Protein 1XJC (pdb70)

Radius of gyration: 16.51 Å; Cα contacts (8 Å, |Δi|>4): 210; chains: 1; bounding box: 42×34×47 Å

Solvent-accessible surface area: 9040 Å² total

B-factor: mean 29.48, std 10.53, range [14.54, 66.8]

Secondary structure (DSSP, 8-state):
-EEEEE--TTSSTTT--HHHHHHHHTT--EEEEE----SEEEEEETTEEEEEE--S---HHHHHHHHGGG--SEEEEE--TTS-S-EEEEESSHHHHHHHTTSTTEEEEEESS---S--SS-EEETT-HHHHHHH--TTTT-

InterPro domains:
  IPR004435 Molybdopterin-guanine dinucleotide biosynthesis protein B (MobB) domain [PF03205] (7-136)
  IPR004435 Molybdopterin-guanine dinucleotide biosynthesis protein B (MobB) domain [TIGR00176] (6-138)
  IPR027417 P-loop containing nucleoside triphosphate hydrolase [G3DSA:3.40.50.300] (1-169)
  IPR027417 P-loop containing nucleoside triphosphate hydrolase [SSF52540] (5-165)
  IPR052539 Molybdopterin-guanine dinucleotide biosynthesis adapter [PTHR40072] (4-166)

Foldseek 3Di:
DEEEEEFDPPLLSVVCVVLVVVCVVVVFAEAEEEDDVDQKDWDDDDPDIDIDHDDVDDDVVNVVVVCVVVPGLYYYYYDPQQDAHAYEYGYADLVRCVVNVPTHNDAEYEYCDDYDDDDPHHYHHSVVCVPVSVVVVVSVVD

Organism: Geobacillus stearothermophilus (NCBI:txid1422)

Structure (mmCIF, N/CA/C/O backbone):
data_1XJC
#
_entry.id   1XJC
#
_cell.length_a   92.889
_cell.length_b   92.889
_cell.length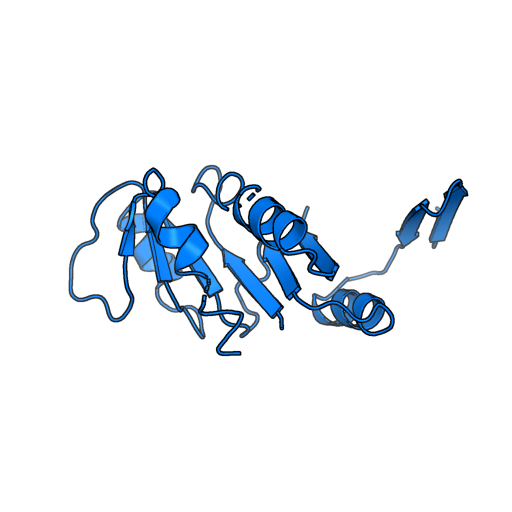_c   39.107
_cell.angle_alpha   90.00
_cell.angle_beta   90.00
_cell.angle_gamma   120.00
#
_symmetry.space_group_name_H-M   'P 3 2 1'
#
loop_
_entity.id
_entity.type
_entity.pdbx_description
1 polymer 'MobB protein homolog'
2 water water
#
loop_
_atom_site.group_PDB
_atom_site.id
_atom_site.type_symbol
_atom_site.label_atom_id
_atom_site.label_alt_id
_atom_site.label_comp_id
_atom_site.label_asym_id
_atom_site.label_entity_id
_atom_site.label_seq_id
_atom_site.pdbx_PDB_ins_code
_atom_site.Cartn_x
_atom_site.Cartn_y
_atom_site.Cartn_z
_atom_site.occupancy
_atom_site.B_iso_or_equiv
_atom_site.auth_seq_id
_atom_site.auth_comp_id
_atom_site.auth_asym_id
_atom_site.auth_atom_id
_atom_site.pdbx_PDB_model_num
ATOM 9 N N . ASN A 1 5 ? 22.053 70.547 5.917 1.00 40.01 2 ASN A N 1
ATOM 10 C CA . ASN A 1 5 ? 20.865 70.483 6.746 1.00 35.79 2 ASN A CA 1
ATOM 11 C C . ASN A 1 5 ? 20.819 69.050 7.295 1.00 32.52 2 ASN A C 1
ATOM 12 O O . ASN A 1 5 ? 20.234 68.164 6.682 1.00 32.09 2 ASN A O 1
ATOM 17 N N . VAL A 1 6 ? 21.444 68.837 8.448 1.00 28.95 3 VAL A N 1
ATOM 18 C CA . VAL A 1 6 ? 21.516 67.513 9.070 1.00 25.74 3 VAL A CA 1
ATOM 19 C C . VAL A 1 6 ? 20.516 67.342 10.203 1.00 24.70 3 VAL A C 1
ATOM 20 O O . VAL A 1 6 ? 20.448 68.182 11.085 1.00 24.88 3 VAL A O 1
ATOM 24 N N . TRP A 1 7 ? 19.750 66.253 10.178 1.00 22.99 4 TRP A N 1
ATOM 25 C CA . TRP A 1 7 ? 18.786 65.970 11.237 1.00 21.37 4 TRP A CA 1
ATOM 26 C C . TRP A 1 7 ? 18.992 64.552 11.749 1.00 20.70 4 TRP A C 1
ATOM 27 O O . TRP A 1 7 ? 19.289 63.649 10.977 1.00 20.77 4 TRP A O 1
ATOM 38 N N . GLN A 1 8 ? 18.809 64.353 13.049 1.00 18.98 5 GLN A N 1
ATOM 39 C CA . GLN A 1 8 ? 18.985 63.037 13.620 1.00 19.00 5 GLN A CA 1
ATOM 40 C C . GLN A 1 8 ? 17.685 62.387 14.064 1.00 19.27 5 GLN A C 1
ATOM 41 O O . GLN A 1 8 ? 16.725 63.054 14.470 1.00 19.47 5 GLN A O 1
ATOM 47 N N . VAL A 1 9 ? 17.673 61.066 13.989 1.00 19.22 6 VAL A N 1
ATOM 48 C CA . VAL A 1 9 ? 16.536 60.271 14.413 1.00 18.67 6 VAL A CA 1
ATOM 49 C C . VAL A 1 9 ? 17.135 59.346 15.462 1.00 19.85 6 VAL A C 1
ATOM 50 O O . VAL A 1 9 ? 18.006 58.525 15.153 1.00 20.07 6 VAL A O 1
ATOM 54 N N . VAL A 1 10 ? 16.711 59.506 16.713 1.00 20.99 7 VAL A N 1
ATOM 55 C CA . VAL A 1 10 ? 17.241 58.681 17.797 1.00 21.87 7 VAL A CA 1
ATOM 56 C C . VAL A 1 10 ? 16.155 57.899 18.533 1.00 22.42 7 VAL A C 1
ATOM 57 O O . VAL A 1 10 ? 15.013 58.365 18.669 1.00 22.98 7 VAL A O 1
ATOM 61 N N . GLY A 1 11 ? 16.521 56.711 19.009 1.00 22.17 8 GLY A N 1
ATOM 62 C CA . GLY A 1 11 ? 15.585 55.872 19.730 1.00 21.90 8 GLY A CA 1
ATOM 63 C C . GLY A 1 11 ? 16.111 54.453 19.863 1.00 22.90 8 GLY A C 1
ATOM 64 O O . GLY A 1 11 ? 17.034 54.041 19.139 1.00 22.54 8 GLY A O 1
ATOM 65 N N . TYR A 1 12 ? 15.522 53.700 20.785 1.00 22.99 9 TYR A N 1
ATOM 66 C CA . TYR A 1 12 ? 15.931 52.325 21.018 1.00 23.56 9 TYR A CA 1
ATOM 67 C C . TYR A 1 12 ? 15.329 51.386 19.972 1.00 23.44 9 TYR A C 1
ATOM 68 O O . TYR A 1 12 ? 14.600 51.824 19.072 1.00 21.51 9 TYR A O 1
ATOM 77 N N . LYS A 1 13 ? 15.654 50.102 20.082 1.00 25.14 10 LYS A N 1
ATOM 78 C CA . LYS A 1 13 ? 15.157 49.085 19.147 1.00 26.50 10 LYS A CA 1
ATOM 79 C C . LYS A 1 13 ? 13.630 49.083 19.067 1.00 24.99 10 LYS A C 1
ATOM 80 O O . LYS A 1 13 ? 12.960 49.188 20.087 1.00 23.84 10 LYS A O 1
ATOM 86 N N . HIS A 1 14 ? 13.100 48.992 17.847 1.00 24.67 11 HIS A N 1
ATOM 87 C CA . HIS A 1 14 ? 11.647 48.963 17.606 1.00 23.53 11 HIS A CA 1
ATOM 88 C C . HIS A 1 14 ? 10.909 50.184 18.155 1.00 23.11 11 HIS A C 1
ATOM 89 O O . HIS A 1 14 ? 9.727 50.100 18.473 1.00 24.86 11 HIS A O 1
ATOM 96 N N . SER A 1 15 ? 11.601 51.314 18.279 1.00 22.27 12 SER A N 1
ATOM 97 C CA . SER A 1 15 ? 10.967 52.529 18.770 1.00 20.92 12 SER A CA 1
ATOM 98 C C . SER A 1 15 ? 10.115 53.190 17.679 1.00 21.82 12 SER A C 1
ATOM 99 O O . SER A 1 15 ? 9.225 53.994 17.975 1.00 22.72 12 SER A O 1
ATOM 102 N N . GLY A 1 16 ? 10.394 52.844 16.423 1.00 21.42 13 GLY A N 1
ATOM 103 C CA . GLY A 1 16 ? 9.676 53.420 15.292 1.00 19.99 13 GLY A CA 1
ATOM 104 C C . GLY A 1 16 ? 10.573 54.247 14.370 1.00 20.66 13 GLY A C 1
ATOM 105 O O . GLY A 1 16 ? 10.101 54.854 13.392 1.00 19.61 13 GLY A O 1
ATOM 106 N N . LYS A 1 17 ? 11.875 54.277 14.653 1.00 21.72 14 LYS A N 1
ATOM 107 C CA . LYS A 1 17 ? 12.778 55.045 13.808 1.00 23.12 14 LYS A CA 1
ATOM 108 C C . LYS A 1 17 ? 12.817 54.567 12.353 1.00 22.54 14 LYS A C 1
ATOM 109 O O . LYS A 1 17 ? 13.049 55.375 11.458 1.00 22.26 14 LYS A O 1
ATOM 115 N N . THR A 1 18 ? 12.581 53.274 12.110 1.00 21.61 15 THR A N 1
ATOM 116 C CA . THR A 1 18 ? 12.558 52.750 10.740 1.00 21.99 15 THR A CA 1
ATOM 117 C C . THR A 1 18 ? 11.378 53.365 9.968 1.00 21.54 15 THR A C 1
ATOM 118 O O . THR A 1 18 ? 11.495 53.761 8.811 1.00 22.28 15 THR A O 1
ATOM 122 N N . THR A 1 19 ? 10.224 53.421 10.614 1.00 21.82 16 THR A N 1
ATOM 123 C CA . THR A 1 19 ? 9.050 54.016 10.003 1.00 21.38 16 THR A CA 1
ATOM 124 C C . THR A 1 19 ? 9.334 55.490 9.690 1.00 20.67 16 THR A C 1
ATOM 125 O O . THR A 1 19 ? 9.126 55.931 8.565 1.00 20.28 16 THR A O 1
ATOM 129 N N . LEU A 1 20 ? 9.831 56.244 10.671 1.00 20.23 17 LEU A N 1
ATOM 130 C CA . LEU A 1 20 ? 10.140 57.658 10.438 1.00 20.10 17 LEU A CA 1
ATOM 131 C C . LEU A 1 20 ? 11.166 57.862 9.320 1.00 20.24 17 LEU A C 1
ATOM 132 O O . LEU A 1 20 ? 10.938 58.659 8.413 1.00 20.11 17 LEU A O 1
ATOM 145 N N . GLU A 1 22 ? 12.006 55.928 6.814 1.00 21.92 19 GLU A N 1
ATOM 146 C CA . GLU A 1 22 ? 11.438 55.597 5.516 1.00 23.30 19 GLU A CA 1
ATOM 147 C C . GLU A 1 22 ? 10.482 56.641 4.978 1.00 22.50 19 GLU A C 1
ATOM 148 O O . GLU A 1 22 ? 10.587 57.061 3.823 1.00 20.98 19 GLU A O 1
ATOM 154 N N . LYS A 1 23 ? 9.550 57.071 5.816 1.00 20.97 20 LYS A N 1
ATOM 155 C CA . LYS A 1 23 ? 8.572 58.049 5.379 1.00 19.51 20 LYS A CA 1
ATOM 156 C C . LYS A 1 23 ? 9.182 59.414 5.150 1.00 18.44 20 LYS A C 1
ATOM 157 O O . LYS A 1 23 ? 8.797 60.116 4.218 1.00 18.70 20 LYS A O 1
ATOM 163 N N . TRP A 1 24 ? 10.132 59.798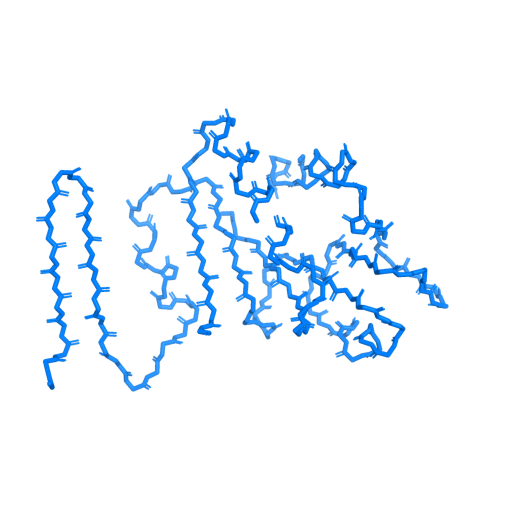 5.998 1.00 17.21 21 TRP A N 1
ATOM 164 C CA . TRP A 1 24 ? 10.762 61.107 5.868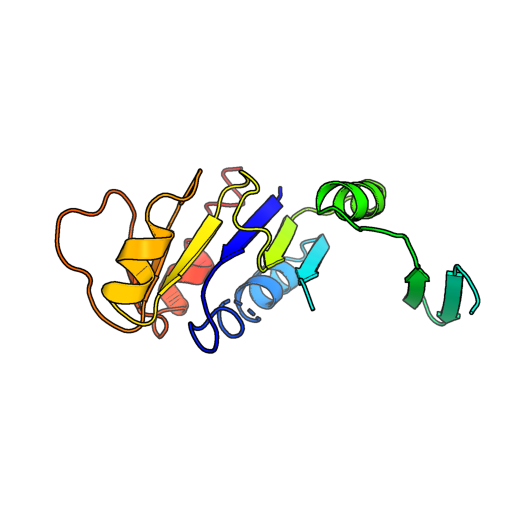 1.00 16.67 21 TRP A CA 1
ATOM 165 C C . TRP A 1 24 ? 11.602 61.128 4.591 1.00 17.05 21 TRP A C 1
ATOM 166 O O . TRP A 1 24 ? 11.512 62.069 3.813 1.00 16.86 21 TRP A O 1
ATOM 177 N N . VAL A 1 25 ? 12.423 60.098 4.373 1.00 16.83 22 VAL A N 1
ATOM 178 C CA . VAL A 1 25 ? 13.227 60.038 3.145 1.00 16.45 22 VAL A CA 1
ATOM 179 C C . VAL A 1 25 ? 12.311 60.100 1.907 1.00 18.34 22 VAL A C 1
ATOM 180 O O . VAL A 1 25 ? 12.579 60.854 0.974 1.00 20.37 22 VAL A O 1
ATOM 184 N N . ALA A 1 26 ? 11.223 59.327 1.907 1.00 18.48 23 ALA A N 1
ATOM 185 C CA . ALA A 1 26 ? 10.293 59.308 0.770 1.00 19.10 23 ALA A CA 1
ATOM 186 C C . ALA A 1 26 ? 9.672 60.682 0.466 1.00 19.88 23 ALA A C 1
ATOM 187 O O . ALA A 1 26 ? 9.560 61.077 -0.702 1.00 20.04 23 ALA A O 1
ATOM 189 N N . ALA A 1 27 ? 9.272 61.413 1.505 1.00 19.52 24 ALA A N 1
ATOM 190 C CA . ALA A 1 27 ? 8.672 62.729 1.294 1.00 18.17 24 ALA A CA 1
ATOM 191 C C . ALA A 1 27 ? 9.742 63.651 0.726 1.00 20.04 24 ALA A C 1
ATOM 192 O O . ALA A 1 27 ? 9.478 64.418 -0.202 1.00 21.65 24 ALA A O 1
ATOM 194 N N . ALA A 1 28 ? 10.956 63.578 1.278 1.00 19.86 25 ALA A N 1
ATOM 195 C CA . ALA A 1 28 ? 12.038 64.439 0.781 1.00 20.80 25 ALA A CA 1
ATOM 196 C C . ALA A 1 28 ? 12.315 64.112 -0.694 1.00 21.70 25 ALA A C 1
ATOM 197 O O . ALA A 1 28 ? 12.472 65.014 -1.514 1.00 21.49 25 ALA A O 1
ATOM 199 N N . VAL A 1 29 ? 12.380 62.820 -1.026 1.00 22.65 26 VAL A N 1
ATOM 200 C CA . VAL A 1 29 ? 12.631 62.416 -2.417 1.00 22.05 26 VAL A CA 1
ATOM 201 C C . VAL A 1 29 ? 11.527 62.930 -3.341 1.00 23.34 26 VAL A C 1
ATOM 202 O O . VAL A 1 29 ? 11.806 63.483 -4.413 1.00 24.35 26 VAL A O 1
ATOM 206 N N . ARG A 1 30 ? 10.273 62.762 -2.933 1.00 25.13 27 ARG A N 1
ATOM 207 C CA . ARG A 1 30 ? 9.146 63.239 -3.745 1.00 27.33 27 ARG A CA 1
ATOM 208 C C . ARG A 1 30 ? 9.235 64.732 -4.029 1.00 26.81 27 ARG A C 1
ATOM 209 O O . ARG A 1 30 ? 8.833 65.179 -5.091 1.00 27.49 27 ARG A O 1
ATOM 217 N N . GLU A 1 31 ? 9.723 65.504 -3.064 1.00 27.14 28 GLU A N 1
ATOM 218 C CA . GLU A 1 31 ? 9.866 66.947 -3.243 1.00 28.22 28 GLU A CA 1
ATOM 219 C C . GLU A 1 31 ? 11.040 67.227 -4.162 1.00 26.82 28 GLU A C 1
ATOM 220 O O . GLU A 1 31 ? 11.324 68.382 -4.463 1.00 26.83 28 GLU A O 1
ATOM 226 N N . GLY A 1 32 ? 11.730 66.167 -4.589 1.00 25.66 29 GLY A N 1
ATOM 227 C CA . GLY A 1 32 ? 12.878 66.339 -5.460 1.00 24.37 29 GLY A CA 1
ATOM 228 C C . GLY A 1 32 ? 14.173 66.731 -4.754 1.00 24.70 29 GLY A C 1
ATOM 229 O O . GLY A 1 32 ? 15.130 67.146 -5.408 1.00 25.16 29 GLY A O 1
ATOM 230 N N . TRP A 1 33 ? 14.225 66.599 -3.432 1.00 24.26 30 TRP A N 1
ATOM 231 C CA . TRP A 1 33 ? 15.440 66.952 -2.698 1.00 24.33 30 TRP A CA 1
ATOM 232 C C . TRP A 1 33 ? 16.563 65.919 -2.894 1.00 24.38 30 TRP A C 1
ATOM 233 O O . TRP A 1 33 ? 16.306 64.749 -3.214 1.00 23.41 30 TRP A O 1
ATOM 244 N N . ARG A 1 34 ? 17.803 66.374 -2.711 1.00 23.55 31 ARG A N 1
ATOM 245 C CA . ARG A 1 34 ? 18.985 65.517 -2.800 1.00 23.11 31 ARG A CA 1
ATOM 246 C C . ARG A 1 34 ? 19.182 65.096 -1.342 1.00 23.34 31 ARG A C 1
ATOM 247 O O . ARG A 1 34 ? 19.547 65.921 -0.488 1.00 23.06 31 ARG A O 1
ATOM 255 N N . VAL A 1 35 ? 18.925 63.818 -1.061 1.00 22.05 32 VAL A N 1
ATOM 256 C CA . VAL A 1 35 ? 18.993 63.300 0.308 1.00 20.27 32 VAL A CA 1
ATOM 257 C C . VAL A 1 35 ? 20.120 62.318 0.582 1.00 20.78 32 VAL A C 1
ATOM 258 O O . VAL A 1 35 ? 20.504 61.535 -0.297 1.00 20.16 32 VAL A O 1
ATOM 262 N N . GLY A 1 36 ? 20.640 62.365 1.806 1.00 20.55 33 GLY A N 1
ATOM 263 C CA . GLY A 1 36 ? 21.671 61.429 2.217 1.00 20.80 33 GLY A CA 1
ATOM 264 C C . GLY A 1 36 ? 21.220 60.822 3.536 1.00 21.82 33 GLY A C 1
ATOM 265 O O . GLY A 1 36 ? 20.511 61.486 4.288 1.00 22.31 33 GLY A O 1
ATOM 266 N N . THR A 1 37 ? 21.559 59.563 3.812 1.00 22.18 34 THR A N 1
ATOM 267 C CA . THR A 1 37 ? 21.210 58.974 5.106 1.00 23.18 34 THR A CA 1
ATOM 268 C C . THR A 1 37 ? 22.451 58.316 5.696 1.00 24.13 34 THR A C 1
ATOM 269 O O . THR A 1 37 ? 23.336 57.890 4.957 1.00 23.65 34 THR A O 1
ATOM 273 N N . VAL A 1 38 ? 22.511 58.263 7.025 1.00 24.80 35 VAL A N 1
ATOM 274 C CA . VAL A 1 38 ? 23.616 57.630 7.754 1.00 25.26 35 VAL A CA 1
ATOM 275 C C . VAL A 1 38 ? 22.976 56.814 8.874 1.00 27.54 35 VAL A C 1
ATOM 276 O O . VAL A 1 38 ? 22.109 57.310 9.607 1.00 26.91 35 VAL A O 1
ATOM 280 N N . LYS A 1 39 ? 23.368 55.551 8.986 1.00 31.06 36 LYS A N 1
ATOM 281 C CA . LYS A 1 39 ? 22.845 54.678 10.032 1.00 36.12 36 LYS A CA 1
ATOM 282 C C . LYS A 1 39 ? 24.010 53.943 10.677 1.00 39.49 36 LYS A C 1
ATOM 283 O O . LYS A 1 39 ? 24.918 53.465 9.982 1.00 38.67 36 LYS A O 1
ATOM 289 N N . HIS A 1 40 ? 23.981 53.855 12.003 1.00 44.61 37 HIS A N 1
ATOM 290 C CA . HIS A 1 40 ? 25.017 53.150 12.738 1.00 49.98 37 HIS A CA 1
ATOM 291 C C . HIS A 1 40 ? 24.582 51.685 12.819 1.00 52.50 37 HIS A C 1
ATOM 292 O O . HIS A 1 40 ? 23.597 51.357 13.478 1.00 53.38 37 HIS A O 1
ATOM 299 N N . HIS A 1 41 ? 25.329 50.829 12.119 1.00 56.14 38 HIS A N 1
ATOM 300 C CA . HIS A 1 41 ? 25.098 49.383 11.999 1.00 58.42 38 HIS A CA 1
ATOM 301 C C . HIS A 1 41 ? 23.919 48.787 12.739 1.00 59.29 38 HIS A C 1
ATOM 302 O O . HIS A 1 41 ? 23.563 47.632 12.492 1.00 59.94 38 HIS A O 1
ATOM 309 N N . GLY A 1 62 ? 41.099 41.620 3.777 1.00 29.16 59 GLY A N 1
ATOM 310 C CA . GLY A 1 62 ? 41.897 42.559 4.546 1.00 28.82 59 GLY A CA 1
ATOM 311 C C . GLY A 1 62 ? 42.229 43.858 3.828 1.00 28.68 59 GLY A C 1
ATOM 312 O O . GLY A 1 62 ? 43.071 44.642 4.285 1.00 29.74 59 GLY A O 1
ATOM 313 N N . ALA A 1 63 ? 41.590 44.093 2.690 1.00 27.81 60 ALA A N 1
ATOM 314 C CA . ALA A 1 63 ? 41.818 45.334 1.958 1.00 27.25 60 ALA A CA 1
ATOM 315 C C . ALA A 1 63 ? 41.291 46.483 2.816 1.00 26.80 60 ALA A C 1
ATOM 316 O O . ALA A 1 63 ? 40.341 46.304 3.575 1.00 28.49 60 ALA A O 1
ATOM 318 N N . VAL A 1 64 ? 41.908 47.652 2.708 1.00 26.07 61 VAL A N 1
ATOM 319 C CA . VAL A 1 64 ? 41.461 48.817 3.465 1.00 26.00 61 VAL A CA 1
ATOM 320 C C . VAL A 1 64 ? 40.224 49.425 2.793 1.00 25.95 61 VAL A C 1
ATOM 321 O O . VAL A 1 64 ? 39.319 49.925 3.475 1.00 25.25 61 VAL A O 1
ATOM 325 N N . ALA A 1 65 ? 40.179 49.360 1.461 1.00 25.59 62 ALA A N 1
ATOM 326 C CA . ALA A 1 65 ? 39.059 49.921 0.700 1.00 23.97 62 ALA A CA 1
ATOM 327 C C . ALA A 1 65 ? 38.688 49.128 -0.547 1.00 24.50 62 ALA A C 1
ATOM 328 O O . ALA A 1 65 ? 39.567 48.666 -1.296 1.00 25.30 62 ALA A O 1
ATOM 330 N N . THR A 1 66 ? 37.386 48.958 -0.766 1.00 23.17 63 THR A N 1
ATOM 331 C CA . THR A 1 66 ? 36.914 48.289 -1.967 1.00 23.13 63 THR A CA 1
ATOM 332 C C . THR A 1 66 ? 35.802 49.159 -2.552 1.00 23.60 63 THR A C 1
ATOM 333 O O . THR A 1 66 ? 35.071 49.845 -1.819 1.00 23.57 63 THR A O 1
ATOM 337 N N . ALA A 1 67 ? 35.685 49.148 -3.871 1.00 23.57 64 ALA A N 1
ATOM 338 C CA . ALA A 1 67 ? 34.667 49.931 -4.543 1.00 23.97 64 ALA A CA 1
ATOM 339 C C . ALA A 1 67 ? 34.227 49.198 -5.793 1.00 25.36 64 ALA A C 1
ATOM 340 O O . ALA A 1 67 ? 35.056 48.678 -6.562 1.00 25.46 64 ALA A O 1
ATOM 342 N N . VAL A 1 68 ? 32.918 49.136 -5.982 1.00 26.71 65 VAL A N 1
ATOM 343 C CA . VAL A 1 68 ? 32.342 48.509 -7.161 1.00 28.22 65 VAL A CA 1
ATOM 344 C C . VAL A 1 68 ? 31.472 49.598 -7.755 1.00 30.19 65 VAL A C 1
ATOM 345 O O . VAL A 1 68 ? 30.634 50.171 -7.046 1.00 30.81 65 VAL A O 1
ATOM 349 N N . GLU A 1 69 ? 31.665 49.894 -9.037 1.00 31.73 66 GLU A N 1
ATOM 350 C CA . GLU A 1 69 ? 30.910 50.955 -9.686 1.00 35.49 66 GLU A CA 1
ATOM 351 C C . GLU A 1 69 ? 30.204 50.513 -10.962 1.00 36.79 66 GLU A C 1
ATOM 352 O O . GLU A 1 69 ? 30.738 49.720 -11.741 1.00 36.11 66 GLU A O 1
ATOM 358 N N . GLY A 1 70 ? 29.004 51.050 -11.164 1.00 37.88 67 GLY A N 1
ATOM 359 C CA . GLY A 1 70 ? 28.240 50.736 -12.351 1.00 39.24 67 GLY A CA 1
ATOM 360 C C . GLY A 1 70 ? 26.943 51.516 -12.421 1.00 41.14 67 GLY A C 1
ATOM 361 O O . GLY A 1 70 ? 26.254 51.686 -11.410 1.00 41.38 67 GLY A O 1
ATOM 362 N N . ASP A 1 71 ? 26.626 52.026 -13.608 1.00 42.82 68 ASP A N 1
ATOM 363 C CA . ASP A 1 71 ? 25.375 52.754 -13.831 1.00 43.13 68 ASP A CA 1
ATOM 364 C C . ASP A 1 71 ? 25.136 53.981 -12.939 1.00 40.38 68 ASP A C 1
ATOM 365 O O . ASP A 1 71 ? 23.993 54.266 -12.599 1.00 40.95 68 ASP A O 1
ATOM 370 N N . GLY A 1 72 ? 26.182 54.709 -12.561 1.00 36.86 69 GLY A N 1
ATOM 371 C CA . GLY A 1 72 ? 25.975 55.872 -11.709 1.00 33.40 69 GLY A CA 1
ATOM 372 C C . GLY A 1 72 ? 25.983 55.547 -10.219 1.00 31.10 69 GLY A C 1
ATOM 373 O O . GLY A 1 72 ? 26.018 56.440 -9.365 1.00 29.51 69 GLY A O 1
ATOM 374 N N . LEU A 1 73 ? 25.956 54.259 -9.902 1.00 30.15 70 LEU A N 1
ATOM 375 C CA . LEU A 1 73 ? 25.978 53.824 -8.510 1.00 30.50 70 LEU A CA 1
ATOM 376 C C . LEU A 1 73 ? 27.364 53.354 -8.060 1.00 28.95 70 LEU A C 1
ATOM 377 O O . LEU A 1 73 ? 27.895 52.396 -8.606 1.00 29.37 70 LEU A O 1
ATOM 382 N N . LEU A 1 74 ? 27.943 54.033 -7.069 1.00 26.83 71 LEU A N 1
ATOM 383 C CA . LEU A 1 74 ? 29.254 53.647 -6.544 1.00 23.89 71 LEU A CA 1
ATOM 384 C C . LEU A 1 74 ? 29.073 53.033 -5.165 1.00 24.72 71 LEU A C 1
ATOM 385 O O . LEU A 1 74 ? 28.536 53.663 -4.251 1.00 24.75 71 LEU A O 1
ATOM 390 N N . GLN A 1 75 ? 29.509 51.790 -5.027 1.00 25.83 72 GLN A N 1
ATOM 391 C CA . GLN A 1 75 ? 29.425 51.078 -3.764 1.00 27.26 72 GLN A CA 1
ATOM 392 C C . GLN A 1 75 ? 30.823 51.030 -3.148 1.00 27.27 72 GLN A C 1
ATOM 393 O O . GLN A 1 75 ? 31.774 50.562 -3.786 1.00 28.08 72 GLN A O 1
ATOM 399 N N . LEU A 1 76 ? 30.936 51.511 -1.914 1.00 27.15 73 LEU A N 1
ATOM 400 C CA . LEU A 1 76 ? 32.206 51.571 -1.204 1.00 28.24 73 LEU A CA 1
ATOM 401 C C . LEU A 1 76 ? 3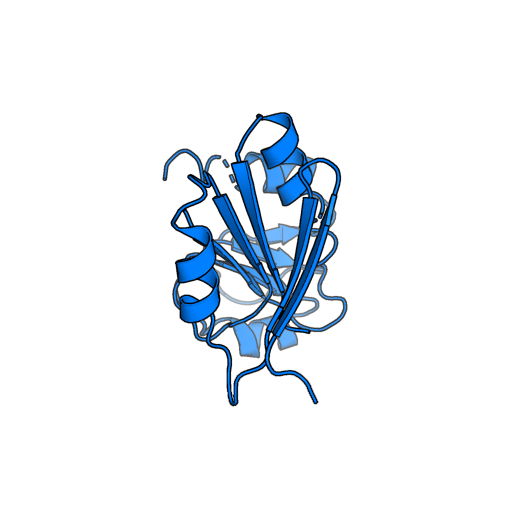2.186 50.893 0.163 1.00 29.43 73 LEU A C 1
ATOM 402 O O . LEU A 1 76 ? 31.184 50.960 0.898 1.00 29.97 73 LEU A O 1
ATOM 407 N N . HIS A 1 77 ? 33.305 50.252 0.498 1.00 29.52 74 HIS A N 1
ATOM 408 C CA . HIS A 1 77 ? 33.499 49.609 1.797 1.00 30.36 74 HIS A CA 1
ATOM 409 C C . HIS A 1 77 ? 34.861 50.143 2.249 1.00 29.84 74 HIS A C 1
ATOM 410 O O . HIS A 1 77 ? 35.896 49.819 1.652 1.00 30.71 74 HIS A O 1
ATOM 417 N N . LEU A 1 78 ? 34.857 50.983 3.279 1.00 28.23 75 LEU A N 1
ATOM 418 C CA . LEU A 1 78 ? 36.079 51.605 3.755 1.00 29.28 75 LEU A CA 1
ATOM 419 C C . LEU A 1 78 ? 36.332 51.263 5.220 1.00 30.71 75 LEU A C 1
ATOM 420 O O . LEU A 1 78 ? 35.431 51.382 6.052 1.00 31.64 75 LEU A O 1
ATOM 425 N N . ARG A 1 79 ? 37.556 50.850 5.533 1.00 32.34 76 ARG A N 1
ATOM 426 C CA . ARG A 1 79 ? 37.900 50.477 6.896 1.00 34.00 76 ARG A CA 1
ATOM 427 C C . ARG A 1 79 ? 38.772 51.528 7.571 1.00 34.10 76 ARG A C 1
ATOM 428 O O . ARG A 1 79 ? 39.648 52.130 6.952 1.00 32.63 76 ARG A O 1
ATOM 436 N N . ARG A 1 80 ? 38.515 51.740 8.857 1.00 35.17 77 ARG A N 1
ATOM 437 C CA . ARG A 1 80 ? 39.246 52.711 9.664 1.00 35.13 77 ARG A CA 1
ATOM 438 C C . ARG A 1 80 ? 39.110 52.217 11.102 1.00 34.26 77 ARG A C 1
ATOM 439 O O . ARG A 1 80 ? 38.148 51.518 11.427 1.00 33.69 77 ARG A O 1
ATOM 447 N N . PRO A 1 81 ? 40.071 52.553 11.979 1.00 33.96 78 PRO A N 1
ATOM 448 C CA . PRO A 1 81 ? 39.913 52.073 13.356 1.00 34.34 78 PRO A CA 1
ATOM 449 C C . PRO A 1 81 ? 38.533 52.517 13.875 1.00 34.11 78 PRO A C 1
ATOM 450 O O . PRO A 1 81 ? 37.783 51.717 14.446 1.00 33.90 78 PRO A O 1
ATOM 454 N N . LEU A 1 82 ? 38.192 53.780 13.636 1.00 33.40 79 LEU A N 1
ATOM 455 C CA . LEU A 1 82 ? 36.898 54.317 14.063 1.00 33.65 79 LEU A CA 1
ATOM 456 C C . LEU A 1 82 ? 36.305 55.372 13.119 1.00 32.62 79 LEU A C 1
ATOM 457 O O . LEU A 1 82 ? 36.996 56.292 12.706 1.00 33.22 79 LEU A O 1
ATOM 462 N N . TRP A 1 83 ? 35.022 55.241 12.798 1.00 31.27 80 TRP A N 1
ATOM 463 C CA . TRP A 1 83 ? 34.349 56.226 11.953 1.00 31.16 80 TRP A CA 1
ATOM 464 C C . TRP A 1 83 ? 33.463 57.152 12.792 1.00 30.77 80 TRP A C 1
ATOM 465 O O . TRP A 1 83 ? 32.553 56.694 13.467 1.00 30.08 80 TRP A O 1
ATOM 476 N N . ARG A 1 84 ? 33.728 58.449 12.757 1.00 31.16 81 ARG A N 1
ATOM 477 C CA . ARG A 1 84 ? 32.882 59.381 13.488 1.00 31.92 81 ARG A CA 1
ATOM 478 C C . ARG A 1 84 ? 31.852 59.927 12.496 1.00 29.96 81 ARG A C 1
ATOM 479 O O . ARG A 1 84 ? 32.105 59.946 11.290 1.00 28.39 81 ARG A O 1
ATOM 487 N N . LEU A 1 85 ? 30.697 60.374 12.991 1.00 28.60 82 LEU A N 1
ATOM 488 C CA . LEU A 1 85 ? 29.672 60.904 12.089 1.00 26.60 82 LEU A CA 1
ATOM 489 C C . LEU A 1 85 ? 30.279 61.992 11.213 1.00 25.56 82 LEU A C 1
ATOM 490 O O . LEU A 1 85 ? 30.022 62.029 10.018 1.00 23.64 82 LEU A O 1
ATOM 495 N N . ASP A 1 86 ? 31.090 62.874 11.794 1.00 26.41 83 ASP A N 1
ATOM 496 C CA . ASP A 1 86 ? 31.702 63.923 10.978 1.00 28.11 83 ASP A CA 1
ATOM 497 C C . ASP A 1 86 ? 32.554 63.376 9.841 1.00 28.57 83 ASP A C 1
ATOM 498 O O . ASP A 1 86 ? 32.644 64.010 8.794 1.00 28.85 83 ASP A O 1
ATOM 503 N N . ASP A 1 87 ? 33.177 62.210 10.015 1.00 28.53 84 ASP A N 1
ATOM 504 C CA . ASP A 1 87 ? 33.952 61.655 8.904 1.00 29.44 84 ASP A CA 1
ATOM 505 C C . ASP A 1 87 ? 33.009 61.354 7.740 1.00 30.17 84 ASP A C 1
ATOM 506 O O . ASP A 1 87 ? 33.329 61.613 6.577 1.00 30.64 84 ASP A O 1
ATOM 511 N N . VAL A 1 88 ? 31.839 60.802 8.056 1.00 29.76 85 VAL A N 1
ATOM 512 C CA . VAL A 1 88 ? 30.874 60.467 7.019 1.00 28.07 85 VAL A CA 1
ATOM 513 C C . VAL A 1 88 ? 30.303 61.733 6.376 1.00 28.28 85 VAL A C 1
ATOM 514 O O . VAL A 1 88 ? 30.242 61.831 5.157 1.00 28.74 85 VAL A O 1
ATOM 518 N N . LEU A 1 89 ? 29.903 62.711 7.184 1.00 28.47 86 LEU A N 1
ATOM 519 C CA . LEU A 1 89 ? 29.352 63.948 6.640 1.00 28.52 86 LEU A CA 1
ATOM 520 C C . LEU A 1 89 ? 30.354 64.691 5.754 1.00 29.87 86 LEU A C 1
ATOM 521 O O . LEU A 1 89 ? 29.953 65.456 4.872 1.00 31.79 86 LEU A O 1
ATOM 526 N N . ALA A 1 90 ? 31.649 64.480 5.985 1.00 30.39 87 ALA A N 1
ATOM 527 C CA . ALA A 1 90 ? 32.674 65.136 5.176 1.00 30.51 87 ALA A CA 1
ATOM 528 C C . ALA A 1 90 ? 32.648 64.531 3.774 1.00 30.71 87 ALA A C 1
ATOM 529 O O . ALA A 1 90 ? 32.894 65.225 2.790 1.00 31.52 87 ALA A O 1
ATOM 531 N N . LEU A 1 91 ? 32.347 63.238 3.686 1.00 30.85 88 LEU A N 1
ATOM 532 C CA . LEU A 1 91 ? 32.261 62.568 2.392 1.00 32.15 88 LEU A CA 1
ATOM 533 C C . LEU A 1 91 ? 30.989 62.981 1.645 1.00 32.90 88 LEU A C 1
ATOM 534 O O . LEU A 1 91 ? 30.914 62.831 0.428 1.00 33.97 88 LEU A O 1
ATOM 539 N N . TYR A 1 92 ? 29.998 63.500 2.370 1.00 32.44 89 TYR A N 1
ATOM 540 C CA . TYR A 1 92 ? 28.724 63.926 1.773 1.00 32.30 89 TYR A CA 1
ATOM 541 C C . TYR A 1 92 ? 28.764 65.365 1.292 1.00 33.93 89 TYR A C 1
ATOM 542 O O . TYR A 1 92 ? 28.020 65.750 0.390 1.00 33.58 89 TYR A O 1
ATOM 551 N N . ALA A 1 93 ? 29.638 66.151 1.905 1.00 35.88 90 ALA A N 1
ATOM 552 C CA . ALA A 1 93 ? 29.797 67.562 1.582 1.00 37.82 90 ALA A CA 1
ATOM 553 C C . ALA A 1 93 ? 29.844 67.878 0.082 1.00 38.92 90 ALA A C 1
ATOM 554 O O . ALA A 1 93 ? 29.140 68.772 -0.391 1.00 40.14 90 ALA A O 1
ATOM 556 N N . PRO A 1 94 ? 30.659 67.138 -0.685 1.00 39.55 91 PRO A N 1
ATOM 557 C CA . PRO A 1 94 ? 30.774 67.375 -2.131 1.00 39.42 91 PRO A CA 1
ATOM 558 C C . PRO A 1 94 ? 29.530 67.027 -2.958 1.00 38.82 91 PRO A C 1
ATOM 559 O O . PRO A 1 94 ? 29.455 67.382 -4.135 1.00 39.44 91 PRO A O 1
ATOM 563 N N . LEU A 1 95 ? 28.558 66.344 -2.356 1.00 37.44 92 LEU A N 1
ATOM 564 C CA . LEU A 1 95 ? 27.360 65.943 -3.095 1.00 35.93 92 LEU A CA 1
ATOM 565 C C . LEU A 1 95 ? 26.165 66.901 -3.124 1.00 34.65 92 LEU A C 1
ATOM 566 O O . LEU A 1 95 ? 25.084 66.514 -3.562 1.00 34.73 92 LEU A O 1
ATOM 571 N N . ARG A 1 96 ? 26.346 68.140 -2.675 1.00 34.50 93 ARG A N 1
ATOM 572 C CA . ARG A 1 96 ? 25.258 69.135 -2.708 1.00 34.91 93 ARG A CA 1
ATOM 573 C C . ARG A 1 96 ? 23.925 68.609 -2.180 1.00 33.47 93 ARG A C 1
ATOM 574 O O . ARG A 1 96 ? 22.897 68.775 -2.833 1.00 31.74 93 ARG A O 1
ATOM 582 N N . LEU A 1 97 ? 23.937 67.983 -1.009 1.00 32.02 94 LEU A N 1
ATOM 583 C CA . LEU A 1 97 ? 22.714 67.443 -0.431 1.00 29.96 94 LEU A CA 1
ATOM 584 C C . LEU A 1 97 ? 21.859 68.526 0.228 1.00 29.22 94 LEU A C 1
ATOM 585 O O . LEU A 1 97 ? 22.388 69.477 0.811 1.00 30.54 94 LEU A O 1
ATOM 590 N N . ASP A 1 98 ? 20.542 68.383 0.111 1.00 27.82 95 ASP A N 1
ATOM 591 C CA . ASP A 1 98 ? 19.600 69.321 0.717 1.00 27.65 95 ASP A CA 1
ATOM 592 C C . ASP A 1 98 ? 19.239 68.885 2.132 1.00 26.10 95 ASP A C 1
ATOM 593 O O . ASP A 1 98 ? 18.834 69.702 2.958 1.00 27.25 95 ASP A O 1
ATOM 598 N N . LEU A 1 99 ? 19.382 67.591 2.399 1.00 23.11 96 LEU A N 1
ATOM 599 C CA . LEU A 1 99 ? 19.006 67.026 3.687 1.00 20.43 96 LEU A CA 1
ATOM 600 C C . LEU A 1 99 ? 19.767 65.738 3.952 1.00 19.28 96 LEU A C 1
ATOM 601 O O . LEU A 1 99 ? 19.905 64.896 3.063 1.00 18.40 96 LEU A O 1
ATOM 606 N N . VAL A 1 100 ? 20.248 65.598 5.178 1.00 19.79 97 VAL A N 1
ATOM 607 C CA . VAL A 1 100 ? 20.943 64.391 5.603 1.00 19.40 97 VAL A CA 1
ATOM 608 C C . VAL A 1 100 ? 20.240 63.913 6.867 1.00 18.91 97 VAL A C 1
ATOM 609 O O . VAL A 1 100 ? 20.166 64.645 7.862 1.00 17.90 97 VAL A O 1
ATOM 613 N N . LEU A 1 101 ? 19.698 62.701 6.812 1.00 17.93 98 LEU A N 1
ATOM 614 C CA . LEU A 1 101 ? 19.024 62.134 7.963 1.00 18.28 98 LEU A CA 1
ATOM 615 C C . LEU A 1 101 ? 19.962 61.127 8.586 1.00 18.93 98 LEU A C 1
ATOM 616 O O . LEU A 1 101 ? 20.403 60.166 7.928 1.00 19.14 98 LEU A O 1
ATOM 621 N N . VAL A 1 102 ? 20.245 61.348 9.860 1.00 19.18 99 VAL A N 1
ATOM 622 C CA . VAL A 1 102 ? 21.155 60.514 10.616 1.00 19.77 99 VAL A CA 1
ATOM 623 C C . VAL A 1 102 ? 20.431 59.725 11.692 1.00 20.63 99 VAL A C 1
ATOM 624 O O . VAL A 1 102 ? 19.774 60.309 12.565 1.00 20.32 99 VAL A O 1
ATOM 628 N N . GLU A 1 103 ? 20.560 58.401 11.636 1.00 21.46 100 GLU A N 1
ATOM 629 C CA . GLU A 1 103 ? 19.941 57.540 12.628 1.00 23.15 100 GLU A CA 1
ATOM 630 C C . GLU A 1 103 ? 20.992 57.148 13.673 1.00 23.97 100 GLU A C 1
ATOM 631 O O . GLU A 1 103 ? 21.947 56.434 13.367 1.00 25.24 100 GLU A O 1
ATOM 637 N N . GLY A 1 104 ? 20.834 57.631 14.904 1.00 24.31 101 GLY A N 1
ATOM 638 C CA . GLY A 1 104 ? 21.791 57.317 15.951 1.00 23.97 101 GLY A CA 1
ATOM 639 C C . GLY A 1 104 ? 22.749 58.465 16.249 1.00 24.31 101 GLY A C 1
ATOM 640 O O . GLY A 1 104 ? 22.409 59.625 16.016 1.00 23.14 101 GLY A O 1
ATOM 641 N N . TYR A 1 105 ? 23.941 58.141 16.761 1.00 24.96 102 TYR A N 1
ATOM 642 C CA . TYR A 1 105 ? 24.964 59.145 17.105 1.00 25.57 102 TYR A CA 1
ATOM 643 C C . TYR A 1 105 ? 24.338 60.167 18.061 1.00 26.48 102 TYR A C 1
ATOM 644 O O . TYR A 1 105 ? 24.577 61.383 17.946 1.00 25.52 102 TYR A O 1
ATOM 653 N N . LYS A 1 106 ? 23.553 59.660 19.011 1.00 26.63 103 LYS A N 1
ATOM 654 C CA . LYS A 1 106 ? 22.823 60.496 19.965 1.00 26.64 103 LYS A CA 1
ATOM 655 C C . LYS A 1 106 ? 23.611 61.571 20.697 1.00 25.87 103 LYS A C 1
ATOM 656 O O . LYS A 1 106 ? 23.022 62.541 21.180 1.00 25.63 103 LYS A O 1
ATOM 662 N N . GLN A 1 107 ? 24.929 61.424 20.790 1.00 25.78 104 GLN A N 1
ATOM 663 C CA . GLN A 1 107 ? 25.726 62.439 21.465 1.00 25.60 104 GLN A CA 1
ATOM 664 C C . GLN A 1 107 ? 25.956 63.652 20.554 1.00 25.55 104 GLN A C 1
ATOM 665 O O . GLN A 1 107 ? 26.314 64.734 21.033 1.00 24.70 104 GLN A O 1
ATOM 671 N N . GLU A 1 108 ? 25.757 63.489 19.245 1.00 25.84 105 GLU A N 1
ATOM 672 C CA . GLU A 1 108 ? 25.966 64.622 18.336 1.00 26.82 105 GLU A CA 1
ATOM 673 C C . GLU A 1 108 ? 24.878 65.651 18.597 1.00 27.00 105 GLU A C 1
ATOM 674 O O . GLU A 1 108 ? 23.818 65.311 19.126 1.00 27.29 105 GLU A O 1
ATOM 680 N N . ARG A 1 109 ? 25.117 66.899 18.208 1.00 27.31 106 ARG A N 1
ATOM 681 C CA . ARG A 1 109 ? 24.164 67.958 18.519 1.00 28.34 106 ARG A CA 1
ATOM 682 C C . ARG A 1 109 ? 23.278 68.553 17.414 1.00 26.85 106 ARG A C 1
ATOM 683 O O . ARG A 1 109 ? 22.824 69.695 17.532 1.00 26.34 106 ARG A O 1
ATOM 691 N N . HIS A 1 110 ? 23.020 67.778 16.361 1.00 24.85 107 HIS A N 1
ATOM 692 C CA . HIS A 1 110 ? 22.168 68.227 15.256 1.00 23.28 107 HIS A CA 1
ATOM 693 C C . HIS A 1 110 ? 20.706 68.191 15.729 1.00 22.15 107 HIS A C 1
ATOM 694 O O . HIS A 1 110 ? 20.377 67.465 16.661 1.00 22.55 107 HIS A O 1
ATOM 701 N N . PRO A 1 111 ? 19.816 68.983 15.114 1.00 20.82 108 PRO A N 1
ATOM 702 C CA . PRO A 1 111 ? 18.426 68.917 15.590 1.00 19.96 108 PRO A CA 1
ATOM 703 C C . PRO A 1 111 ? 17.944 67.477 15.456 1.00 18.83 108 PRO A C 1
ATOM 704 O O . PRO A 1 111 ? 18.217 66.818 14.454 1.00 18.28 108 PRO A O 1
ATOM 708 N N . LYS A 1 112 ? 17.240 66.987 16.465 1.00 18.67 109 LYS A N 1
ATOM 709 C CA . LYS A 1 112 ? 16.799 65.602 16.427 1.00 19.43 109 LYS A CA 1
ATOM 710 C C . LYS A 1 112 ? 15.366 65.305 16.812 1.00 19.61 109 LYS A C 1
ATOM 711 O O . LYS A 1 112 ? 14.705 66.060 17.558 1.00 19.11 109 LYS A O 1
ATOM 717 N N . VAL A 1 113 ? 14.881 64.197 16.272 1.00 19.04 110 VAL A N 1
ATOM 718 C CA . VAL A 1 113 ? 13.550 63.728 16.590 1.00 18.65 110 VAL A CA 1
ATOM 719 C C . VAL A 1 113 ? 13.801 62.503 17.470 1.00 19.35 110 VAL A C 1
ATOM 720 O O . VAL A 1 113 ? 14.589 61.627 17.118 1.00 17.68 110 VAL A O 1
ATOM 724 N N . VAL A 1 114 ? 13.150 62.450 18.623 1.00 19.96 111 VAL A N 1
ATOM 725 C CA . VAL A 1 114 ? 13.344 61.335 19.529 1.00 19.56 111 VAL A CA 1
ATOM 726 C C . VAL A 1 114 ? 12.123 60.409 19.473 1.00 20.65 111 VAL A C 1
ATOM 727 O O . VAL A 1 114 ? 10.975 60.869 19.606 1.00 21.45 111 VAL A O 1
ATOM 731 N N . LEU A 1 115 ? 12.371 59.121 19.246 1.00 19.89 112 LEU A N 1
ATOM 732 C CA . LEU A 1 115 ? 11.308 58.125 19.199 1.00 20.97 112 LEU A CA 1
ATOM 733 C C . LEU A 1 115 ? 11.349 57.341 20.508 1.00 21.82 112 LEU A C 1
ATOM 734 O O . LEU A 1 115 ? 12.418 56.874 20.945 1.00 21.50 112 LEU A O 1
ATOM 739 N N . VAL A 1 116 ? 10.191 57.216 21.148 1.00 22.25 113 VAL A N 1
ATOM 740 C CA . VAL A 1 116 ? 10.123 56.525 22.426 1.00 23.41 113 VAL A CA 1
ATOM 741 C C . VAL A 1 116 ? 8.968 55.536 22.490 1.00 24.11 113 VAL A C 1
ATOM 742 O O . VAL A 1 116 ? 7.853 55.839 22.058 1.00 22.69 113 VAL A O 1
ATOM 746 N N . ARG A 1 117 ? 9.241 54.358 23.044 1.00 24.55 114 ARG A N 1
ATOM 747 C CA . ARG A 1 117 ? 8.211 53.333 23.187 1.00 25.00 114 ARG A CA 1
ATOM 748 C C . ARG A 1 117 ? 7.465 53.523 24.501 1.00 25.55 114 ARG A C 1
ATOM 749 O O . ARG A 1 117 ? 6.317 53.093 24.652 1.00 25.18 114 ARG A O 1
ATOM 757 N N . SER A 1 118 ? 8.109 54.207 25.436 1.00 26.81 115 SER A N 1
ATOM 758 C CA . SER A 1 118 ? 7.540 54.360 26.769 1.00 28.35 115 SER A CA 1
ATOM 759 C C . SER A 1 118 ? 8.080 55.562 27.532 1.00 29.64 115 SER A C 1
ATOM 760 O O . SER A 1 118 ? 9.010 56.237 27.091 1.00 29.77 115 SER A O 1
ATOM 763 N N . GLU A 1 119 ? 7.503 55.794 28.705 1.00 31.14 116 GLU A N 1
ATOM 764 C CA . GLU A 1 119 ? 7.937 56.882 29.560 1.00 32.55 116 GLU A CA 1
ATOM 765 C C . GLU A 1 119 ? 9.369 56.564 29.985 1.00 31.61 116 GLU A C 1
ATOM 766 O O . GLU A 1 119 ? 10.197 57.464 30.113 1.00 31.58 116 GLU A O 1
ATOM 772 N N . GLU A 1 120 ? 9.661 55.279 30.174 1.00 31.22 117 GLU A N 1
ATOM 773 C CA . GLU A 1 120 ? 11.002 54.835 30.562 1.00 31.70 117 GLU A CA 1
ATOM 774 C C . GLU A 1 120 ? 12.048 55.188 29.494 1.00 30.25 117 GLU A C 1
ATOM 775 O O . GLU A 1 120 ? 13.157 55.635 29.826 1.00 31.08 117 GLU A O 1
ATOM 781 N N . ASP A 1 121 ? 11.715 54.970 28.219 1.00 27.10 118 ASP A N 1
ATOM 782 C CA . ASP A 1 121 ? 12.638 55.326 27.135 1.00 24.40 118 ASP A CA 1
ATOM 783 C C . ASP A 1 121 ? 12.891 56.838 27.190 1.00 24.13 118 ASP A C 1
ATOM 784 O O . ASP A 1 121 ? 14.018 57.299 27.030 1.00 24.92 118 ASP A O 1
ATOM 789 N N . TRP A 1 122 ? 11.816 57.602 27.370 1.00 23.55 119 TRP A N 1
ATOM 790 C CA . TRP A 1 122 ? 11.896 59.061 27.397 1.00 23.48 119 TRP A CA 1
ATOM 791 C C . TRP A 1 122 ? 12.738 59.579 28.551 1.00 25.15 119 TRP A C 1
ATOM 792 O O . TRP A 1 122 ? 13.447 60.578 28.405 1.00 25.69 119 TRP A O 1
ATOM 803 N N . ALA A 1 123 ? 12.646 58.918 29.699 1.00 25.76 120 ALA A N 1
ATOM 804 C CA . ALA A 1 123 ? 13.419 59.324 30.870 1.00 26.90 120 ALA A CA 1
ATOM 805 C C . ALA A 1 123 ? 14.917 59.261 30.576 1.00 28.22 120 ALA A C 1
ATOM 806 O O . ALA A 1 123 ? 15.677 60.109 31.034 1.00 29.52 120 ALA A O 1
ATOM 808 N N . SER A 1 124 ? 15.353 58.273 29.807 1.00 28.82 121 SER A N 1
ATOM 809 C CA . SER A 1 124 ? 16.778 58.180 29.514 1.00 30.46 121 SER A CA 1
ATOM 810 C C . SER A 1 124 ? 17.218 58.931 28.261 1.00 30.77 121 SER A C 1
ATOM 811 O O . SER A 1 124 ? 18.421 59.060 28.020 1.00 33.85 121 SER A O 1
ATOM 814 N N . LEU A 1 125 ? 16.260 59.424 27.471 1.00 28.38 122 LEU A N 1
ATOM 815 C CA . LEU A 1 125 ? 16.574 60.139 26.232 1.00 26.32 122 LEU A CA 1
ATOM 816 C C . LEU A 1 125 ? 16.256 61.639 26.263 1.00 25.39 122 LEU A C 1
ATOM 817 O O . LEU A 1 125 ? 16.687 62.374 25.387 1.00 23.48 122 LEU A O 1
ATOM 822 N N . GLN A 1 126 ? 15.500 62.084 27.267 1.00 25.33 123 GLN A N 1
ATOM 823 C CA . GLN A 1 126 ? 15.101 63.486 27.378 1.00 24.25 123 GLN A CA 1
ATOM 824 C C . GLN A 1 126 ? 16.263 64.444 27.616 1.00 23.49 123 GLN A C 1
ATOM 825 O O . GLN A 1 126 ? 16.121 65.645 27.430 1.00 24.66 123 GLN A O 1
ATOM 831 N N . HIS A 1 127 ? 17.416 63.931 28.022 1.00 22.99 124 HIS A N 1
ATOM 832 C CA . HIS A 1 127 ? 18.528 64.831 28.282 1.00 24.24 124 HIS A CA 1
ATOM 833 C C . HIS A 1 127 ? 19.460 65.085 27.096 1.00 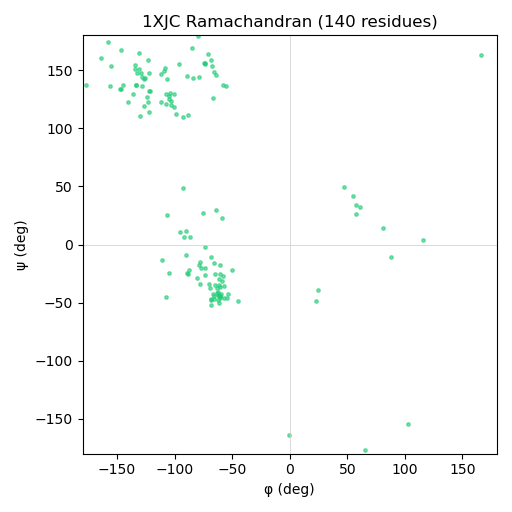24.86 124 HIS A C 1
ATOM 834 O O . HIS A 1 127 ? 20.481 65.771 27.236 1.00 25.96 124 HIS A O 1
ATOM 841 N N . LEU A 1 128 ? 19.088 64.572 25.926 1.00 23.42 125 LEU A N 1
ATOM 842 C CA . LEU A 1 128 ? 19.899 64.779 24.734 1.00 22.30 125 LEU A CA 1
ATOM 843 C C . LEU A 1 128 ? 19.793 66.226 24.278 1.00 22.23 125 LEU A C 1
ATOM 844 O O . LEU A 1 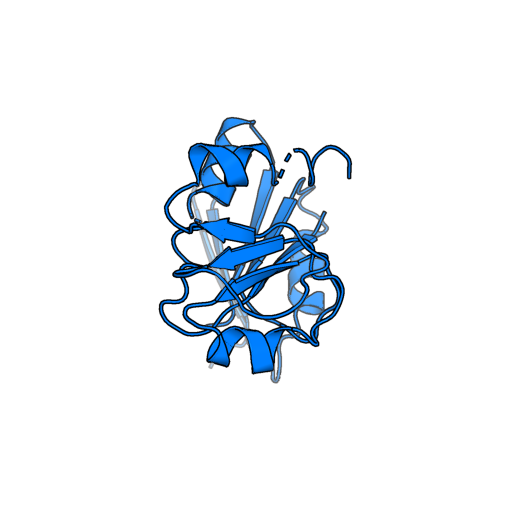128 ? 18.884 66.963 24.685 1.00 21.51 125 LEU A O 1
ATOM 849 N N . ALA A 1 129 ? 20.728 66.623 23.423 1.00 21.76 126 ALA A N 1
ATOM 850 C CA . ALA A 1 129 ? 20.778 67.982 22.922 1.00 22.39 126 ALA A CA 1
ATOM 851 C C . ALA A 1 129 ? 19.972 68.250 21.659 1.00 22.99 126 ALA A C 1
ATOM 852 O O . ALA A 1 129 ? 19.833 67.388 20.783 1.00 24.24 126 ALA A O 1
ATOM 854 N N . ASN A 1 130 ? 19.420 69.457 21.590 1.00 22.50 127 ASN A N 1
ATOM 855 C CA . ASN A 1 130 ? 18.713 69.897 20.398 1.00 21.61 127 ASN A CA 1
ATOM 856 C C . ASN A 1 130 ? 17.478 69.062 19.990 1.00 21.33 127 ASN A C 1
ATOM 857 O O . ASN A 1 130 ? 17.186 68.935 18.802 1.00 22.28 127 ASN A O 1
ATOM 862 N N . ILE A 1 131 ? 16.763 68.495 20.953 1.00 20.38 128 ILE A N 1
ATOM 863 C CA . ILE A 1 131 ? 15.560 67.719 20.626 1.00 20.42 128 ILE A CA 1
ATOM 864 C C . ILE A 1 131 ? 14.495 68.667 20.066 1.00 20.48 128 ILE A C 1
ATOM 865 O O . ILE A 1 131 ? 14.170 69.662 20.703 1.00 20.98 128 ILE A O 1
ATOM 870 N N . ARG A 1 132 ? 13.957 68.369 18.885 1.00 19.50 129 ARG A N 1
ATOM 871 C CA . ARG A 1 132 ? 12.928 69.226 18.298 1.00 19.91 129 ARG A CA 1
ATOM 872 C C . ARG A 1 132 ? 11.517 68.636 18.382 1.00 20.44 129 ARG A C 1
ATOM 873 O O . ARG A 1 132 ? 10.525 69.369 18.336 1.00 21.50 129 ARG A O 1
ATOM 881 N N . ALA A 1 133 ? 11.419 67.319 18.484 1.00 19.84 130 ALA A N 1
ATOM 882 C CA . ALA A 1 133 ? 10.117 66.663 18.544 1.00 19.45 130 ALA A CA 1
ATOM 883 C C . ALA A 1 133 ? 10.294 65.261 19.044 1.00 20.51 130 ALA A C 1
ATOM 884 O O . ALA A 1 133 ? 11.402 64.709 18.995 1.00 20.82 130 ALA A O 1
ATOM 886 N N . VAL A 1 134 ? 9.186 64.699 19.517 1.00 20.81 131 VAL A N 1
ATOM 887 C CA . VAL A 1 134 ? 9.120 63.346 20.041 1.00 20.09 131 VAL A CA 1
ATOM 888 C C . VAL A 1 134 ? 7.978 62.636 19.325 1.00 20.21 131 VAL A C 1
ATOM 889 O O . VAL A 1 134 ? 6.907 63.225 19.122 1.00 19.55 131 VAL A O 1
ATOM 893 N N . ILE A 1 135 ? 8.214 61.392 18.915 1.00 19.11 132 ILE A N 1
ATOM 894 C CA . ILE A 1 135 ? 7.183 60.584 18.283 1.00 19.32 132 ILE A CA 1
ATOM 895 C C . ILE A 1 135 ? 7.139 59.363 19.199 1.00 20.88 132 ILE A C 1
ATOM 896 O O . ILE A 1 135 ? 8.156 58.700 19.411 1.00 21.03 132 ILE A O 1
ATOM 901 N N . ALA A 1 136 ? 5.963 59.069 19.752 1.00 21.62 133 ALA A N 1
A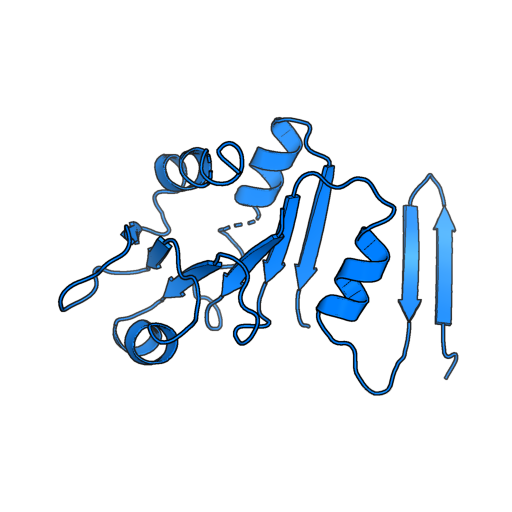TOM 902 C CA . ALA A 1 136 ? 5.859 57.995 20.733 1.00 21.67 133 ALA A CA 1
ATOM 903 C C . ALA A 1 136 ? 4.759 56.976 20.543 1.00 22.55 133 ALA A C 1
ATOM 904 O O . ALA A 1 136 ? 3.809 57.203 19.793 1.00 23.07 133 ALA A O 1
ATOM 906 N N . TRP A 1 137 ? 4.890 55.864 21.266 1.00 23.39 134 TRP A N 1
ATOM 907 C CA . TRP A 1 137 ? 3.907 54.775 21.233 1.00 25.13 134 TRP A CA 1
ATOM 908 C C . TRP A 1 137 ? 2.724 55.139 22.131 1.00 26.73 134 TRP A C 1
ATOM 909 O O . TRP A 1 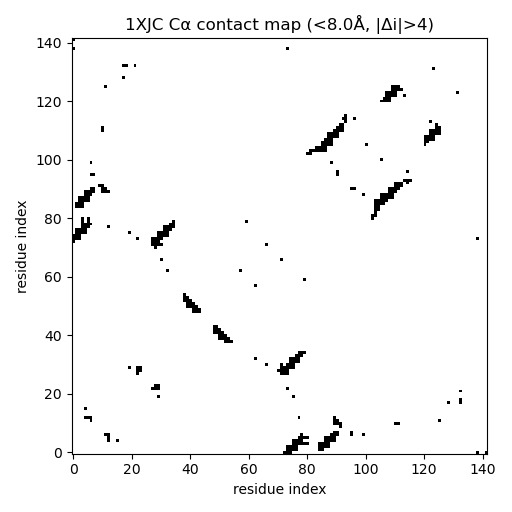137 ? 1.614 54.672 21.920 1.00 28.52 134 TRP A O 1
ATOM 920 N N . GLU A 1 138 ? 2.997 55.935 23.161 1.00 28.35 135 GLU A N 1
ATOM 921 C CA . GLU A 1 138 ? 1.979 56.344 24.134 1.00 30.47 135 GLU A CA 1
ATOM 922 C C . GLU A 1 138 ? 2.271 57.752 24.630 1.00 30.64 135 GLU A C 1
ATOM 923 O O . GLU A 1 138 ? 3.352 58.277 24.387 1.00 29.55 135 GLU A O 1
ATOM 929 N N . PRO A 1 139 ? 1.306 58.385 25.328 1.00 30.58 136 PRO A N 1
ATOM 930 C CA . PRO A 1 139 ? 1.490 59.745 25.852 1.00 30.69 136 PRO A CA 1
ATOM 931 C C . PRO A 1 139 ? 2.546 59.744 26.961 1.00 32.20 136 PRO A C 1
ATOM 932 O O . PRO A 1 139 ? 2.747 58.723 27.616 1.00 31.66 136 PRO A O 1
ATOM 936 N N . LEU A 1 140 ? 3.211 60.877 27.171 1.00 34.09 137 LEU A N 1
ATOM 937 C CA . LEU A 1 140 ? 4.260 60.964 28.184 1.00 38.71 137 LEU A CA 1
ATOM 938 C C . LEU A 1 140 ? 3.854 61.787 29.405 1.00 42.99 137 LEU A C 1
ATOM 939 O O . LEU A 1 140 ? 3.034 62.692 29.308 1.00 44.37 137 LEU A O 1
ATOM 944 N N . GLU A 1 141 ? 4.439 61.469 30.555 1.00 47.55 138 GLU A N 1
ATOM 945 C CA . GLU A 1 141 ? 4.131 62.186 31.791 1.00 51.65 138 GLU A CA 1
ATOM 946 C C . GLU A 1 141 ? 4.947 63.459 31.948 1.00 53.29 138 GLU A C 1
ATOM 947 O O . GLU A 1 141 ? 5.914 63.690 31.218 1.00 53.65 138 GLU A O 1
ATOM 953 N N . GLY A 1 142 ? 4.554 64.268 32.930 1.00 54.98 139 GLY A N 1
ATOM 954 C CA . GLY A 1 142 ? 5.255 65.506 33.220 1.00 56.53 139 GLY A CA 1
ATOM 955 C C . GLY A 1 142 ? 5.185 66.553 32.131 1.00 57.73 139 GLY A C 1
ATOM 956 O O . GLY A 1 142 ? 4.505 66.365 31.120 1.00 58.20 139 GLY A O 1
ATOM 957 N N . PRO A 1 143 ? 5.873 67.688 32.319 1.00 58.63 140 PRO A N 1
ATOM 958 C CA . PRO A 1 143 ? 5.858 68.750 31.308 1.00 58.55 140 PRO A CA 1
ATOM 959 C C . PRO A 1 143 ? 6.708 68.328 30.117 1.00 57.25 140 PRO A C 1
ATOM 960 O O . PRO A 1 143 ? 7.600 67.495 30.259 1.00 57.87 140 PRO A O 1
ATOM 964 N N . LEU A 1 144 ? 6.430 68.894 28.948 1.00 55.61 141 LEU A N 1
ATOM 965 C CA . LEU A 1 144 ? 7.198 68.563 27.754 1.00 53.36 141 LEU A CA 1
ATOM 966 C C . LEU A 1 144 ? 7.409 69.836 26.947 1.00 51.51 141 LEU A C 1
ATOM 967 O O . LEU A 1 144 ? 6.446 70.511 26.569 1.00 51.81 141 LEU A O 1
ATOM 972 N N . ALA A 1 145 ? 8.672 70.162 26.692 1.00 48.85 142 ALA A N 1
ATOM 973 C CA . ALA A 1 145 ? 9.026 71.368 25.943 1.00 46.56 142 ALA A CA 1
ATOM 974 C C . ALA A 1 145 ? 9.036 71.168 24.436 1.00 44.61 142 ALA A C 1
ATOM 975 O O . ALA A 1 145 ? 9.420 72.075 23.692 1.00 45.90 142 ALA A O 1
ATOM 977 N N . HIS A 1 146 ? 8.609 69.995 23.978 1.00 40.90 143 HIS A N 1
ATOM 978 C CA . HIS A 1 146 ? 8.600 69.715 22.546 1.00 36.38 143 HIS A CA 1
ATOM 979 C C . HIS A 1 146 ? 7.301 69.073 22.096 1.00 32.14 143 HIS A C 1
ATOM 980 O O . HIS A 1 146 ? 6.650 68.375 22.867 1.00 31.66 143 HIS A O 1
ATOM 987 N N . PRO A 1 147 ? 6.905 69.302 20.838 1.00 28.56 144 PRO A N 1
ATOM 988 C CA . PRO A 1 147 ? 5.661 68.678 20.391 1.00 26.57 144 PRO A CA 1
ATOM 989 C C . PRO A 1 147 ? 5.831 67.158 20.418 1.00 25.01 144 PRO A C 1
ATOM 990 O O . PRO A 1 147 ? 6.935 66.639 20.190 1.00 24.34 144 PRO A O 1
ATOM 994 N N . VAL A 1 148 ? 4.748 66.458 20.736 1.00 22.40 145 VAL A N 1
ATOM 995 C CA . VAL A 1 148 ? 4.764 65.003 20.789 1.00 21.55 145 VAL A CA 1
ATOM 996 C C . VAL A 1 148 ? 3.691 64.519 19.818 1.00 22.42 145 VAL A C 1
ATOM 997 O O . VAL A 1 148 ? 2.552 65.024 19.837 1.00 23.08 145 VAL A O 1
ATOM 1001 N N . PHE A 1 149 ? 4.054 63.558 18.971 1.00 20.58 146 PHE A N 1
ATOM 1002 C CA . PHE A 1 149 ? 3.122 62.993 17.994 1.00 19.64 146 PHE A CA 1
ATOM 1003 C C . PHE A 1 149 ? 3.054 61.476 18.213 1.00 20.07 146 PHE A C 1
ATOM 1004 O O . PHE A 1 149 ? 3.960 60.853 18.785 1.00 20.62 146 PHE A O 1
ATOM 1012 N N . SER A 1 150 ? 1.979 60.880 17.735 1.00 19.58 147 SER A N 1
ATOM 1013 C CA . SER A 1 150 ? 1.838 59.442 17.795 1.00 18.20 147 SER A CA 1
ATOM 1014 C C . SER A 1 150 ? 2.593 58.928 16.569 1.00 18.59 147 SER A C 1
ATOM 1015 O O . SER A 1 150 ? 2.576 59.559 15.501 1.00 18.20 147 SER A O 1
ATOM 1018 N N . LEU A 1 151 ? 3.255 57.786 16.722 1.00 19.17 148 LEU A N 1
ATOM 1019 C CA . LEU A 1 151 ? 3.982 57.162 15.615 1.00 18.95 148 LEU A CA 1
ATOM 1020 C C . LEU A 1 151 ? 3.028 56.871 14.439 1.00 19.98 148 LEU A C 1
ATOM 1021 O O . LEU A 1 151 ? 3.432 56.838 13.262 1.00 19.52 148 LEU A O 1
ATOM 1026 N N . ALA A 1 152 ? 1.747 56.683 14.745 1.00 19.73 149 ALA A N 1
ATOM 1027 C CA . ALA A 1 152 ? 0.761 56.407 13.697 1.00 20.07 149 ALA A CA 1
ATOM 1028 C C . ALA A 1 152 ? 0.345 57.669 12.937 1.00 20.87 149 ALA A C 1
ATOM 1029 O O . ALA A 1 152 ? -0.220 57.595 11.846 1.00 22.23 149 ALA A O 1
ATOM 1031 N N . ASP A 1 153 ? 0.653 58.832 13.494 1.00 20.72 150 ASP A N 1
ATOM 1032 C CA . ASP A 1 153 ? 0.206 60.090 12.885 1.00 20.90 150 ASP A CA 1
ATOM 1033 C C . ASP A 1 153 ? 1.181 60.754 11.917 1.00 21.34 150 ASP A C 1
ATOM 1034 O O . ASP A 1 153 ? 1.442 61.957 12.025 1.00 21.56 150 ASP A O 1
ATOM 1039 N N . ASP A 1 154 ? 1.723 59.984 10.973 1.00 21.74 151 ASP A N 1
ATOM 1040 C CA . ASP A 1 154 ? 2.679 60.543 10.014 1.00 22.13 151 ASP A CA 1
ATOM 1041 C C . ASP A 1 154 ? 2.044 61.587 9.093 1.00 21.30 151 ASP A C 1
ATOM 1042 O O . ASP A 1 154 ? 2.744 62.453 8.575 1.00 19.32 151 ASP A O 1
ATOM 1047 N N . ASP A 1 155 ? 0.729 61.507 8.883 1.00 22.13 152 ASP A N 1
ATOM 1048 C CA . ASP A 1 155 ? 0.058 62.498 8.037 1.00 23.33 152 ASP A CA 1
ATOM 1049 C C . ASP A 1 155 ? 0.250 63.883 8.641 1.00 23.52 152 ASP A C 1
ATOM 1050 O O . ASP A 1 155 ? 0.065 64.905 7.976 1.00 23.06 152 ASP A O 1
ATOM 1055 N N . GLU A 1 156 ? 0.618 63.906 9.913 1.00 23.40 153 GLU A N 1
ATOM 1056 C CA . GLU A 1 156 ? 0.862 65.162 10.573 1.00 24.05 153 GLU A CA 1
ATOM 1057 C C . GLU A 1 156 ? 2.344 65.415 10.837 1.00 22.47 153 GLU A C 1
ATOM 1058 O O . GLU A 1 156 ? 2.838 66.514 10.555 1.00 21.30 153 GLU A O 1
ATOM 1064 N N . TYR A 1 157 ? 3.080 64.425 11.339 1.00 19.97 154 TYR A N 1
ATOM 1065 C CA . TYR A 1 157 ? 4.484 64.731 11.626 1.00 19.57 154 TYR A CA 1
ATOM 1066 C C . TYR A 1 157 ? 5.427 64.874 10.431 1.00 19.39 154 TYR A C 1
ATOM 1067 O O . TYR A 1 157 ? 6.408 65.596 10.521 1.00 19.39 154 TYR A O 1
ATOM 1076 N N . ILE A 1 158 ? 5.126 64.230 9.310 1.00 19.03 155 ILE A N 1
ATOM 1077 C CA . ILE A 1 158 ? 5.987 64.348 8.127 1.00 18.23 155 ILE A CA 1
ATOM 1078 C C . ILE A 1 158 ? 5.896 65.773 7.561 1.00 18.44 155 ILE A C 1
ATOM 1079 O O . ILE A 1 158 ? 6.917 66.429 7.373 1.00 18.51 155 ILE A O 1
ATOM 1084 N N . PRO A 1 159 ? 4.675 66.280 7.301 1.00 19.48 156 PRO A N 1
ATOM 1085 C CA . PRO A 1 159 ? 4.617 67.653 6.778 1.00 19.42 156 PRO A CA 1
ATOM 1086 C C . PRO A 1 159 ? 5.234 68.627 7.808 1.00 19.75 156 PRO A C 1
ATOM 1087 O O . PRO A 1 159 ? 5.889 69.612 7.449 1.00 19.91 156 PRO A O 1
ATOM 1091 N N . TRP A 1 160 ? 5.039 68.347 9.091 1.00 19.97 157 TRP A N 1
ATOM 1092 C CA . TRP A 1 160 ? 5.606 69.225 10.122 1.00 21.13 157 TRP A CA 1
ATOM 1093 C C . TRP A 1 160 ? 7.146 69.237 10.033 1.00 21.62 157 TRP A C 1
ATOM 1094 O O . TRP A 1 160 ? 7.802 70.308 10.061 1.00 21.36 157 TRP A O 1
ATOM 1105 N N . LEU A 1 161 ? 7.725 68.047 9.934 1.00 20.47 158 LEU A N 1
ATOM 1106 C CA . LEU A 1 161 ? 9.183 67.933 9.850 1.00 20.21 158 LEU A CA 1
ATOM 1107 C C . LEU A 1 161 ? 9.714 68.575 8.571 1.00 20.31 158 LEU A C 1
ATOM 1108 O O . LEU A 1 161 ? 10.703 69.306 8.616 1.00 20.90 158 LEU A O 1
ATOM 1121 N N . ASN A 1 163 ? 8.506 70.979 6.960 1.00 22.72 160 ASN A N 1
ATOM 1122 C CA . ASN A 1 163 ? 8.445 72.421 7.143 1.00 25.00 160 ASN A CA 1
ATOM 1123 C C . ASN A 1 163 ? 9.606 72.877 8.031 1.00 24.94 160 ASN A C 1
ATOM 1124 O O . ASN A 1 163 ? 10.209 73.923 7.771 1.00 24.30 160 ASN A O 1
ATOM 1129 N N . GLU A 1 164 ? 9.924 72.094 9.064 1.00 25.27 161 GLU A N 1
ATOM 1130 C CA . GLU A 1 164 ? 11.027 72.446 9.959 1.00 27.45 161 GLU A CA 1
ATOM 1131 C C . GLU A 1 164 ? 12.341 72.486 9.184 1.00 28.81 161 GLU A C 1
ATOM 1132 O O . GLU A 1 164 ? 13.171 73.378 9.403 1.00 29.62 161 GLU A O 1
ATOM 1138 N N . VAL A 1 165 ? 12.535 71.522 8.284 1.00 29.87 162 VAL A N 1
ATOM 1139 C CA . VAL A 1 165 ? 13.741 71.496 7.471 1.00 31.03 162 VAL A CA 1
ATOM 1140 C C . VAL A 1 165 ? 13.763 72.718 6.530 1.00 33.80 162 VAL A C 1
ATOM 1141 O O . VAL A 1 165 ? 14.781 73.396 6.411 1.00 33.77 162 VAL A O 1
ATOM 1145 N N . ARG A 1 166 ? 12.645 72.987 5.859 1.00 36.51 163 ARG A N 1
ATOM 1146 C CA . ARG A 1 166 ? 12.571 74.114 4.925 1.00 39.80 163 ARG A CA 1
ATOM 1147 C C . ARG A 1 166 ? 12.825 75.468 5.567 1.00 43.15 163 ARG A C 1
ATOM 1148 O O . ARG A 1 166 ? 13.545 76.301 5.019 1.00 43.40 163 ARG A O 1
ATOM 1156 N N . THR A 1 167 ? 12.225 75.698 6.727 1.00 47.42 164 THR A N 1
ATOM 1157 C CA . THR A 1 167 ? 12.422 76.961 7.425 1.00 51.18 164 THR A CA 1
ATOM 1158 C C . THR A 1 167 ? 13.817 76.915 8.065 1.00 53.91 164 THR A C 1
ATOM 1159 O O . THR A 1 167 ? 14.087 77.573 9.074 1.00 54.57 164 THR A O 1
ATOM 1163 N N . ARG A 1 168 ? 14.680 76.119 7.431 1.00 57.00 165 ARG A N 1
ATOM 1164 C CA . ARG A 1 168 ? 16.083 75.877 7.800 1.00 59.26 165 ARG A CA 1
ATOM 1165 C C . ARG A 1 168 ? 16.536 76.575 9.064 1.00 60.13 165 ARG A C 1
ATOM 1166 O O . ARG A 1 168 ? 16.842 75.850 10.036 1.00 61.43 165 ARG A O 1
#

Sequence (142 aa):
NVWQVVGYKHSGKTTLEKWVAAAVREGWRVGTVKHHGAVATAVEGDGLLQLHLRRPLWRLDDVLALYAPLRLDLVLVEGYKQERHPKVVLVRSEEDWASLQHLANIRAVIAWEPLEGPLAHPVFSLADDDEYIPWLNEVRTR

CATH classification: 3.40.50.300

Nearest PDB structures (foldseek):
  1xjc-assembly1_A  TM=1.007E+00  e=9.626E-30  Geobacillus stearothermophilus
  2f1r-assembly1_B  TM=8.238E-01  e=7.207E-10  Archaeoglobus fulgidus
  2f1r-assembly1_A  TM=8.179E-01  e=1.204E-09  Archaeoglobus fulgidus
  1p9n-assembly1_B  TM=8.076E-01  e=1.224E-07  Escherichia coli
  1np6-assembly1_B  TM=7.895E-01  e=1.799E-07  Escherichia coli